Protein AF-A0A7R9DM00-F1 (afdb_monomer_lite)

Secondary structure (DSSP, 8-state):
------------TT---S---S-TTSGGGPPP----STTS-TT--PPP--GGGHHHHHHHHTTPPPP---

Organism: Timema poppense (NCBI:txid170557)

Structure (mmCIF, N/CA/C/O backbone):
data_AF-A0A7R9DM00-F1
#
_entry.id   AF-A0A7R9DM00-F1
#
loop_
_atom_site.group_PDB
_atom_site.id
_atom_site.type_symbol
_atom_site.label_atom_id
_atom_site.label_alt_id
_atom_site.label_comp_id
_atom_site.label_asym_id
_atom_site.label_entity_id
_atom_site.label_seq_id
_atom_site.pdbx_PDB_ins_code
_atom_site.Cartn_x
_atom_site.Cartn_y
_atom_site.Cartn_z
_atom_site.occupancy
_atom_site.B_iso_or_equiv
_atom_site.auth_seq_id
_atom_site.auth_comp_id
_atom_site.auth_asym_id
_atom_site.auth_atom_id
_atom_site.pdbx_PDB_model_num
ATOM 1 N N . MET A 1 1 ? 10.667 -35.118 -26.066 1.00 40.03 1 MET A N 1
ATOM 2 C CA . MET A 1 1 ? 12.115 -34.962 -26.272 1.00 40.03 1 MET A CA 1
ATOM 3 C C . MET A 1 1 ? 12.517 -33.789 -25.417 1.00 40.03 1 MET A C 1
ATOM 5 O O . MET A 1 1 ? 12.150 -32.665 -25.732 1.00 40.03 1 MET A O 1
ATOM 9 N N . GLU A 1 2 ? 13.082 -34.106 -24.257 1.00 46.12 2 GLU A N 1
ATOM 10 C CA . 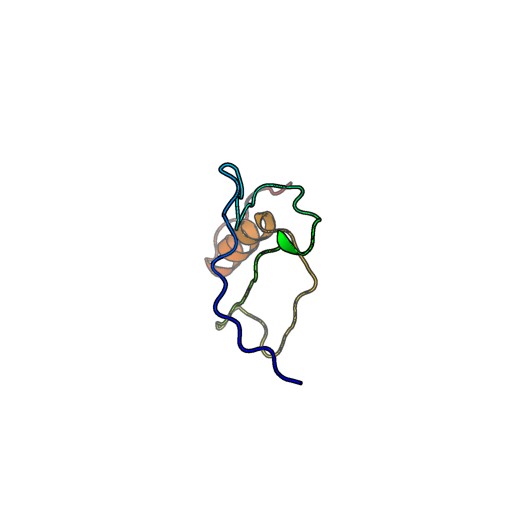GLU A 1 2 ? 13.886 -33.169 -23.481 1.00 46.12 2 GLU A CA 1
ATOM 11 C C . GLU A 1 2 ? 14.990 -32.635 -24.392 1.00 46.12 2 GLU A C 1
ATOM 13 O O . GLU A 1 2 ? 15.629 -33.416 -25.097 1.00 46.12 2 GLU A O 1
ATOM 18 N N . GLU A 1 3 ? 15.205 -31.326 -24.374 1.00 48.38 3 GLU A N 1
ATOM 19 C CA . GLU A 1 3 ? 16.525 -30.786 -24.668 1.00 48.38 3 GLU A CA 1
ATOM 20 C C . GLU A 1 3 ? 17.003 -30.052 -23.424 1.00 48.38 3 GLU A C 1
ATOM 22 O O . GLU A 1 3 ? 16.811 -28.849 -23.239 1.00 48.38 3 GLU A O 1
ATOM 27 N N . ASP A 1 4 ? 17.615 -30.849 -22.551 1.00 56.38 4 ASP A N 1
ATOM 28 C CA . ASP A 1 4 ? 18.627 -30.395 -21.618 1.00 56.38 4 ASP A CA 1
ATOM 29 C C . ASP A 1 4 ? 19.792 -29.835 -22.440 1.00 56.38 4 ASP A C 1
ATOM 31 O O . ASP A 1 4 ? 20.588 -30.567 -23.028 1.00 56.38 4 ASP A O 1
ATOM 35 N N . GLY A 1 5 ? 19.872 -28.513 -22.521 1.00 43.25 5 GLY A N 1
ATOM 36 C CA . GLY A 1 5 ? 20.900 -27.826 -23.287 1.00 43.25 5 GLY A CA 1
ATOM 37 C C . GLY A 1 5 ? 21.370 -26.602 -22.534 1.00 43.25 5 GLY A C 1
ATOM 38 O O . GLY A 1 5 ? 20.812 -25.517 -22.683 1.00 43.25 5 GLY A O 1
ATOM 39 N N . ASN A 1 6 ? 22.409 -26.787 -21.723 1.00 59.06 6 ASN A N 1
ATOM 40 C CA . ASN A 1 6 ? 23.189 -25.731 -21.087 1.00 59.06 6 ASN A CA 1
ATOM 41 C C . ASN A 1 6 ? 23.843 -24.853 -22.178 1.00 59.06 6 ASN A C 1
ATOM 43 O O . ASN A 1 6 ? 25.006 -25.018 -22.530 1.00 59.06 6 ASN A O 1
ATOM 47 N N . GLY A 1 7 ? 23.068 -23.944 -22.765 1.00 45.75 7 GLY A N 1
ATOM 48 C CA . GLY A 1 7 ? 23.526 -22.945 -23.717 1.00 45.75 7 GLY A CA 1
ATOM 49 C C . GLY A 1 7 ? 23.495 -21.590 -23.040 1.00 45.75 7 GLY A C 1
ATOM 50 O O . GLY A 1 7 ? 22.436 -20.968 -22.952 1.00 45.75 7 GLY A O 1
ATOM 51 N N . CYS A 1 8 ? 24.646 -21.130 -22.550 1.00 52.97 8 CYS A N 1
ATOM 52 C CA . CYS A 1 8 ? 24.819 -19.732 -22.177 1.00 52.97 8 CYS A CA 1
ATOM 53 C C . CYS A 1 8 ? 24.612 -18.911 -23.457 1.00 52.97 8 CYS A C 1
ATOM 55 O O . CYS A 1 8 ? 25.510 -18.820 -24.292 1.00 52.97 8 CYS A O 1
ATOM 57 N N . LYS A 1 9 ? 23.380 -18.433 -23.680 1.00 61.62 9 LYS A N 1
ATOM 58 C CA . LYS A 1 9 ? 23.042 -17.593 -24.831 1.00 61.62 9 LYS A CA 1
ATOM 59 C C . LYS A 1 9 ? 23.978 -16.393 -24.790 1.00 61.62 9 LYS A C 1
ATOM 61 O O . LYS A 1 9 ? 24.070 -15.748 -23.748 1.00 61.62 9 LYS A O 1
ATOM 66 N N . GLU A 1 10 ? 24.670 -16.121 -25.895 1.00 62.12 10 GLU A N 1
ATOM 67 C CA . GLU A 1 10 ? 25.507 -14.931 -26.014 1.00 62.12 10 GLU A CA 1
ATOM 68 C C . GLU A 1 10 ? 24.680 -13.706 -25.614 1.00 62.12 10 GLU A C 1
ATOM 70 O O . GLU A 1 10 ? 23.682 -13.355 -26.251 1.00 62.12 10 GLU A O 1
ATOM 75 N N . VAL A 1 11 ? 25.054 -13.099 -24.489 1.00 59.47 11 VAL A N 1
ATOM 76 C CA . VAL A 1 11 ? 24.398 -11.901 -23.986 1.00 59.47 11 VAL A CA 1
ATOM 77 C C . VAL A 1 11 ? 24.805 -10.757 -24.902 1.00 59.47 11 VAL A C 1
ATOM 79 O O . VAL A 1 11 ? 25.962 -10.341 -24.926 1.00 59.47 11 VAL A O 1
ATOM 82 N N . SER A 1 12 ? 23.860 -10.240 -25.691 1.00 62.56 12 SER A N 1
ATOM 83 C CA . SER A 1 12 ? 24.092 -8.969 -26.378 1.00 62.56 12 SER A CA 1
ATOM 84 C C . SER A 1 12 ? 24.490 -7.928 -25.318 1.00 62.56 12 SER A C 1
ATOM 86 O O . SER A 1 12 ? 23.860 -7.923 -24.254 1.00 62.56 12 SER A O 1
ATOM 88 N N . PRO A 1 13 ? 25.463 -7.035 -25.570 1.00 66.94 13 PRO A N 1
ATOM 89 C CA . PRO A 1 13 ? 26.009 -6.118 -24.562 1.00 66.94 13 PRO A CA 1
ATOM 90 C C . PRO A 1 13 ? 24.996 -5.121 -23.956 1.00 66.94 13 PRO A C 1
ATOM 92 O O . PRO A 1 13 ? 25.369 -4.322 -23.103 1.00 66.94 13 PRO A O 1
ATOM 95 N N . ILE A 1 14 ? 23.716 -5.177 -24.352 1.00 66.81 14 ILE A N 1
ATOM 96 C CA . ILE A 1 14 ? 22.609 -4.382 -23.798 1.00 66.81 14 ILE A CA 1
ATOM 97 C C . ILE A 1 14 ? 21.386 -5.266 -23.474 1.00 66.81 14 ILE A C 1
ATOM 99 O O . ILE A 1 14 ? 20.246 -4.900 -23.747 1.00 66.81 14 ILE A O 1
ATOM 103 N N . MET A 1 15 ? 21.574 -6.464 -22.919 1.00 62.91 15 MET A N 1
ATOM 104 C CA . MET A 1 15 ? 20.440 -7.231 -22.389 1.00 62.91 15 MET A CA 1
ATOM 105 C C . MET A 1 15 ? 20.209 -6.855 -20.922 1.00 62.91 15 MET A C 1
ATOM 107 O O . MET A 1 15 ? 20.861 -7.385 -20.025 1.00 62.91 15 MET A O 1
ATOM 111 N N . VAL A 1 16 ? 19.310 -5.896 -20.682 1.00 74.31 16 VAL A N 1
ATOM 112 C CA . VAL A 1 16 ? 18.989 -5.423 -19.329 1.00 74.31 16 VAL A CA 1
ATOM 113 C C . VAL A 1 16 ? 17.761 -6.162 -18.805 1.00 74.31 16 VAL A C 1
ATOM 115 O O . VAL A 1 16 ? 16.656 -6.007 -19.321 1.00 74.31 16 VAL A O 1
ATOM 118 N N . PHE A 1 17 ? 17.962 -6.979 -17.777 1.00 84.19 17 PHE A N 1
ATOM 119 C CA . PHE A 1 17 ? 16.903 -7.723 -17.099 1.00 84.19 17 PHE A CA 1
ATOM 120 C C . PHE A 1 17 ? 16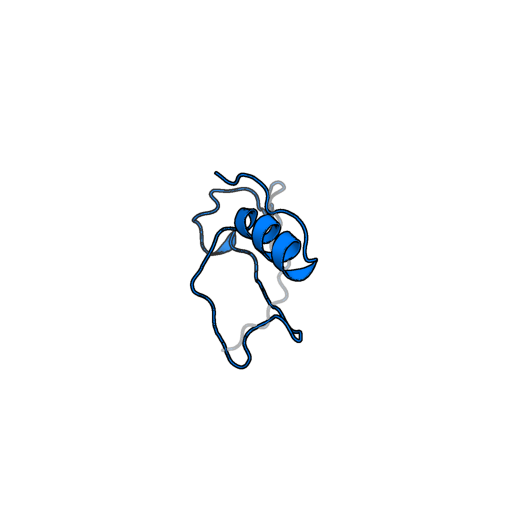.493 -7.035 -15.794 1.00 84.19 17 PHE A C 1
ATOM 122 O O . PHE A 1 17 ? 17.295 -6.340 -15.178 1.00 84.19 17 PHE A O 1
ATOM 129 N N . GLY A 1 18 ? 15.253 -7.268 -15.348 1.00 87.69 18 GLY A N 1
ATOM 130 C CA . GLY A 1 18 ? 14.784 -6.791 -14.040 1.00 87.69 18 GLY A CA 1
ATOM 131 C C . GLY A 1 18 ? 14.537 -5.282 -13.964 1.00 87.69 18 GLY A C 1
ATOM 132 O O . GLY A 1 18 ? 14.723 -4.681 -12.910 1.00 87.69 18 GLY A O 1
ATOM 133 N N . LEU A 1 19 ? 14.142 -4.660 -15.076 1.00 91.44 19 LEU A N 1
ATOM 134 C CA . LEU A 1 19 ? 13.823 -3.236 -15.118 1.00 91.44 19 LEU A CA 1
ATOM 135 C C . LEU A 1 19 ? 12.510 -2.918 -14.391 1.00 91.44 19 LEU A C 1
ATOM 137 O O . LEU A 1 19 ? 11.559 -3.699 -14.410 1.00 91.44 19 LEU A O 1
ATOM 141 N N . HIS A 1 20 ? 12.463 -1.734 -13.789 1.00 93.62 20 HIS A N 1
ATOM 142 C CA . HIS A 1 20 ? 11.303 -1.184 -13.096 1.00 93.62 20 HIS A CA 1
ATOM 143 C C . HIS A 1 20 ? 11.219 0.335 -13.321 1.00 93.62 20 HIS A C 1
ATOM 145 O O . HIS A 1 20 ? 12.164 0.945 -13.817 1.00 93.62 20 HIS A O 1
ATOM 151 N N . GLY A 1 21 ? 10.111 0.962 -12.910 1.00 94.19 21 GLY A N 1
ATOM 152 C CA . GLY A 1 21 ? 9.906 2.416 -13.034 1.00 94.19 21 GLY A CA 1
ATOM 153 C C . GLY A 1 21 ? 9.114 2.852 -14.271 1.00 94.19 21 GLY A C 1
ATOM 154 O O . GLY A 1 21 ? 9.075 4.039 -14.581 1.00 94.19 21 GLY A O 1
ATOM 155 N N . TYR A 1 22 ? 8.488 1.899 -14.963 1.00 94.50 22 TYR A N 1
ATOM 156 C CA . TYR A 1 22 ? 7.505 2.162 -16.013 1.00 94.50 22 TYR A CA 1
ATOM 157 C C . TYR A 1 22 ? 6.161 2.625 -15.423 1.00 94.50 22 TYR A C 1
ATOM 159 O O . TYR A 1 22 ? 6.047 2.858 -14.218 1.00 94.50 22 TYR A O 1
ATOM 167 N N . ASP A 1 23 ? 5.144 2.751 -16.279 1.00 96.88 23 ASP A N 1
ATOM 168 C CA . ASP A 1 23 ? 3.775 3.074 -15.875 1.00 96.88 23 ASP A CA 1
ATOM 169 C C . ASP A 1 23 ? 3.296 2.133 -14.752 1.00 96.88 23 ASP A C 1
ATOM 171 O O . ASP A 1 23 ? 3.385 0.909 -14.846 1.00 96.88 23 ASP A O 1
ATOM 175 N N . ASN A 1 24 ? 2.802 2.713 -13.658 1.00 95.44 24 ASN A N 1
ATOM 176 C CA . ASN A 1 24 ? 2.375 1.977 -12.471 1.00 95.44 24 ASN A CA 1
ATOM 177 C C . ASN A 1 24 ? 1.053 1.217 -12.670 1.00 95.44 24 ASN A C 1
ATOM 179 O O . ASN A 1 24 ? 0.695 0.380 -11.836 1.00 95.44 24 ASN A O 1
ATOM 183 N N . SER A 1 25 ? 0.317 1.499 -13.746 1.00 95.38 25 SER A N 1
ATOM 184 C CA . SER A 1 25 ? -0.872 0.744 -14.132 1.00 95.38 25 SER A CA 1
ATOM 185 C C . SER A 1 25 ? -0.529 -0.654 -14.661 1.00 95.38 25 SER A C 1
ATOM 187 O O . SER A 1 25 ? -1.362 -1.564 -14.540 1.00 95.38 25 SER A O 1
ATOM 189 N N . GLU A 1 26 ? 0.702 -0.861 -15.143 1.00 96.56 26 GLU A N 1
ATOM 190 C CA . GLU A 1 26 ? 1.179 -2.139 -15.669 1.00 96.56 26 GLU A CA 1
ATOM 191 C C . GLU A 1 26 ? 1.221 -3.222 -14.575 1.00 96.56 26 GLU A C 1
ATOM 193 O O . GLU A 1 26 ? 1.789 -3.003 -13.499 1.00 96.56 26 GLU A O 1
ATOM 198 N N . PRO A 1 27 ? 0.648 -4.422 -14.803 1.00 94.81 27 PRO A N 1
ATOM 199 C CA . PRO A 1 27 ? 0.563 -5.467 -13.781 1.00 94.81 27 PRO A CA 1
ATOM 200 C C . PRO A 1 27 ? 1.907 -5.894 -13.177 1.00 94.81 27 PRO A C 1
ATOM 202 O O . PRO A 1 27 ? 1.957 -6.227 -11.996 1.00 94.81 27 PRO A O 1
ATOM 205 N N . ASN A 1 28 ? 2.990 -5.867 -13.956 1.00 95.12 28 ASN A N 1
ATOM 206 C CA . ASN A 1 28 ? 4.337 -6.231 -13.503 1.00 95.12 28 ASN A CA 1
ATOM 207 C C . ASN A 1 28 ? 5.005 -5.156 -12.624 1.00 95.12 28 ASN A C 1
ATOM 209 O O . ASN A 1 28 ? 5.989 -5.465 -11.958 1.00 95.12 28 ASN A O 1
ATOM 213 N N . MET A 1 29 ? 4.475 -3.928 -12.594 1.00 96.94 29 MET A N 1
ATOM 214 C CA . MET A 1 29 ? 4.950 -2.831 -11.741 1.00 96.94 29 MET A CA 1
ATOM 215 C C . MET A 1 29 ? 4.195 -2.745 -10.405 1.00 96.94 29 MET A C 1
ATOM 217 O O . MET A 1 29 ? 4.527 -1.912 -9.561 1.00 96.94 29 MET A O 1
ATOM 221 N N . ARG A 1 30 ? 3.182 -3.594 -10.182 1.00 96.12 30 ARG A N 1
ATOM 222 C CA . ARG A 1 30 ? 2.357 -3.566 -8.966 1.00 96.12 30 ARG A CA 1
ATOM 223 C C . ARG A 1 30 ? 3.051 -4.298 -7.811 1.00 96.12 30 ARG A C 1
ATOM 225 O O . ARG A 1 30 ? 3.346 -5.486 -7.944 1.00 96.12 30 ARG A O 1
ATOM 232 N N . PRO A 1 31 ? 3.279 -3.641 -6.660 1.00 95.31 31 PRO A N 1
ATOM 233 C CA . PRO A 1 31 ? 3.842 -4.303 -5.490 1.00 95.31 31 PRO A CA 1
ATOM 234 C C . PRO A 1 31 ? 2.799 -5.177 -4.777 1.00 95.31 31 PRO A C 1
ATOM 236 O O . PRO A 1 31 ? 1.590 -4.990 -4.924 1.00 95.31 31 PRO A O 1
ATOM 239 N N . PHE A 1 32 ? 3.270 -6.099 -3.935 1.00 95.25 32 PHE A N 1
ATOM 240 C CA . PHE A 1 32 ? 2.410 -6.829 -3.003 1.00 95.25 32 PHE A CA 1
ATOM 241 C C . PHE A 1 32 ? 2.154 -6.020 -1.728 1.00 95.25 32 PHE A C 1
ATOM 243 O O . PHE A 1 32 ? 3.032 -5.311 -1.240 1.00 95.25 32 PHE A O 1
ATOM 250 N N . PHE A 1 33 ? 0.970 -6.198 -1.140 1.00 96.56 33 PHE A N 1
ATOM 251 C CA . PHE A 1 33 ? 0.635 -5.685 0.184 1.00 96.56 33 PHE A CA 1
ATOM 252 C C . PHE A 1 33 ? 0.042 -6.801 1.045 1.00 96.56 33 PHE A C 1
ATOM 254 O O . PHE A 1 33 ? -0.946 -7.430 0.668 1.00 96.56 33 PHE A O 1
ATOM 261 N N . LEU A 1 34 ? 0.643 -7.035 2.212 1.00 97.00 34 LEU A N 1
ATOM 262 C CA . LEU A 1 34 ? 0.157 -7.967 3.225 1.00 97.00 34 LEU A CA 1
ATOM 263 C C . LEU A 1 34 ? 0.122 -7.248 4.573 1.00 97.00 34 LEU A C 1
ATOM 265 O O . LEU A 1 34 ? 1.006 -6.452 4.882 1.00 97.00 34 LEU A O 1
ATOM 269 N N . SER A 1 35 ? -0.895 -7.530 5.384 1.00 95.94 35 SER A N 1
ATOM 270 C CA . SER A 1 35 ? -1.040 -6.922 6.707 1.00 95.94 35 SER A CA 1
ATOM 271 C C . SER A 1 35 ? -1.598 -7.919 7.714 1.00 95.94 35 SER A C 1
ATOM 273 O O . SER A 1 35 ? -2.394 -8.796 7.376 1.00 95.94 35 SER A O 1
ATOM 275 N N . TRP A 1 36 ? -1.157 -7.790 8.961 1.00 97.19 36 TRP A N 1
ATOM 276 C CA . TRP A 1 36 ? -1.594 -8.621 10.074 1.00 97.19 36 TRP A CA 1
ATOM 277 C C . TRP A 1 36 ? -1.489 -7.823 11.369 1.00 97.19 36 TRP A C 1
ATOM 279 O O . TRP A 1 36 ? -0.505 -7.120 11.591 1.00 97.19 36 TRP A O 1
ATOM 289 N N . GLY A 1 37 ? -2.506 -7.919 12.219 1.00 96.69 37 GLY A N 1
ATOM 290 C CA . GLY A 1 37 ? -2.518 -7.239 13.507 1.00 96.69 37 GLY A CA 1
ATOM 291 C C . GLY A 1 37 ? -3.929 -7.014 14.046 1.00 96.69 37 GLY A C 1
ATOM 292 O O . GLY A 1 37 ? -4.909 -7.296 13.354 1.00 96.69 37 GLY A O 1
ATOM 293 N N . PRO A 1 38 ? -4.050 -6.492 15.277 1.00 96.88 38 PRO A N 1
ATOM 294 C CA . PRO A 1 38 ? -5.338 -6.289 15.943 1.00 96.88 38 PRO A CA 1
ATOM 295 C C . PRO A 1 38 ? -6.232 -5.258 15.235 1.00 96.88 38 PRO A C 1
ATOM 297 O O . PRO A 1 38 ? -7.452 -5.388 15.262 1.00 96.88 38 PRO A O 1
ATOM 300 N N . CYS A 1 39 ? -5.637 -4.269 14.562 1.00 96.69 39 CYS A N 1
ATOM 301 C CA . CYS A 1 39 ? -6.354 -3.215 13.835 1.00 96.69 39 CYS A CA 1
ATOM 302 C C . CYS A 1 39 ? -6.708 -3.597 12.383 1.00 96.69 39 CYS A C 1
ATOM 304 O O . CYS A 1 39 ? -7.276 -2.784 11.654 1.00 96.69 39 CYS A O 1
ATOM 306 N N . ILE A 1 40 ? -6.360 -4.811 11.941 1.00 97.06 40 ILE A N 1
ATOM 307 C CA . ILE A 1 40 ? -6.549 -5.294 10.569 1.00 97.06 40 ILE A CA 1
ATOM 308 C C . ILE A 1 40 ? -7.661 -6.349 10.540 1.00 97.06 40 ILE A C 1
ATOM 310 O O . ILE A 1 40 ? -7.761 -7.204 11.421 1.00 97.06 40 ILE A O 1
ATOM 314 N N . LYS A 1 41 ? -8.507 -6.312 9.503 1.00 97.06 41 LYS A N 1
ATOM 315 C CA . LYS A 1 41 ? -9.561 -7.318 9.304 1.00 97.06 41 LYS A CA 1
ATOM 316 C C . LYS A 1 41 ? -8.948 -8.705 9.085 1.00 97.06 41 LYS A C 1
ATOM 318 O O . LYS A 1 41 ? -8.048 -8.873 8.268 1.00 97.06 41 LYS A O 1
ATOM 323 N N . LYS A 1 42 ? -9.485 -9.715 9.771 1.00 97.31 42 LYS A N 1
ATOM 324 C CA . LYS A 1 42 ? -9.106 -11.123 9.571 1.00 97.31 42 LYS A CA 1
ATOM 325 C C . LYS A 1 42 ? -9.778 -11.686 8.315 1.00 97.31 42 LYS A C 1
ATOM 327 O O . LYS A 1 42 ? -10.919 -11.328 8.036 1.00 97.31 42 LYS A O 1
ATOM 332 N N . ASN A 1 43 ? -9.092 -12.587 7.605 1.00 97.12 43 ASN A N 1
ATOM 333 C CA . ASN A 1 43 ? -9.594 -13.281 6.406 1.00 97.12 43 ASN A CA 1
ATOM 334 C C . ASN A 1 43 ? -10.173 -12.334 5.339 1.00 97.12 43 ASN A C 1
ATOM 336 O O . ASN A 1 43 ? -11.203 -12.619 4.733 1.00 97.12 43 ASN A O 1
ATOM 340 N N . TYR A 1 44 ? -9.528 -11.184 5.142 1.00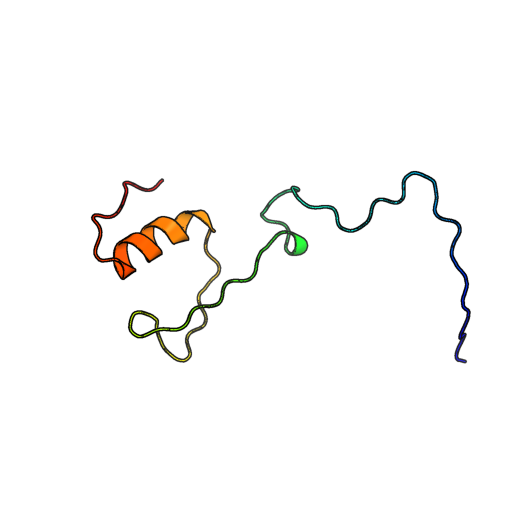 97.31 44 TYR A N 1
ATOM 341 C CA . TYR A 1 44 ? -9.996 -10.148 4.232 1.00 97.31 44 TYR A CA 1
ATOM 342 C C . TYR A 1 44 ? -8.997 -9.920 3.099 1.00 97.31 44 TYR A C 1
ATOM 344 O O . TYR A 1 44 ? -7.806 -9.743 3.346 1.00 97.31 44 TYR A O 1
ATOM 352 N N . VAL A 1 45 ? -9.506 -9.880 1.867 1.00 97.50 45 VAL A N 1
ATOM 353 C CA . VAL A 1 45 ? -8.757 -9.484 0.671 1.00 97.50 45 VAL A CA 1
ATOM 354 C C . VAL A 1 45 ? -9.222 -8.088 0.282 1.00 97.50 45 VAL A C 1
ATOM 356 O O . VAL A 1 45 ? -10.400 -7.876 0.000 1.00 97.50 45 VAL A O 1
ATOM 359 N N . ALA A 1 46 ? -8.306 -7.124 0.309 1.00 95.50 46 ALA A N 1
ATOM 360 C CA . ALA A 1 46 ? -8.608 -5.762 -0.101 1.00 95.50 46 ALA A CA 1
ATOM 361 C C . ALA A 1 46 ? -8.680 -5.657 -1.631 1.00 95.50 46 ALA A C 1
ATOM 363 O O . ALA A 1 46 ? -7.879 -6.273 -2.335 1.00 95.50 46 ALA A O 1
ATOM 364 N N . SER A 1 47 ? -9.600 -4.833 -2.138 1.00 96.44 47 SER A N 1
ATOM 365 C CA . SER A 1 47 ? -9.519 -4.343 -3.517 1.00 96.44 47 SER A CA 1
ATOM 366 C C . SER A 1 47 ? -8.201 -3.584 -3.728 1.00 96.44 47 SER A C 1
ATOM 368 O O . SER A 1 47 ? -7.691 -3.009 -2.762 1.00 96.44 47 SER A O 1
ATOM 370 N N . PRO A 1 48 ? -7.656 -3.537 -4.959 1.00 95.44 48 PRO A N 1
ATOM 371 C CA . PRO A 1 48 ? -6.473 -2.736 -5.257 1.00 95.44 48 PRO A CA 1
ATOM 372 C C . PRO A 1 48 ? -6.637 -1.282 -4.804 1.00 95.44 48 PRO A C 1
ATOM 374 O O . PRO A 1 48 ? -7.705 -0.691 -4.964 1.00 95.44 48 PRO A O 1
ATOM 377 N N . PHE A 1 49 ? -5.569 -0.722 -4.248 1.00 95.44 49 PHE A N 1
ATOM 378 C CA . PHE A 1 49 ? -5.490 0.656 -3.770 1.00 95.44 49 PHE A CA 1
ATOM 379 C C . PHE A 1 49 ? -4.092 1.214 -4.059 1.00 95.44 49 PHE A C 1
ATOM 381 O O . PHE A 1 49 ? -3.190 0.462 -4.443 1.00 95.44 49 PHE A O 1
ATOM 388 N N . ASN A 1 50 ? -3.899 2.52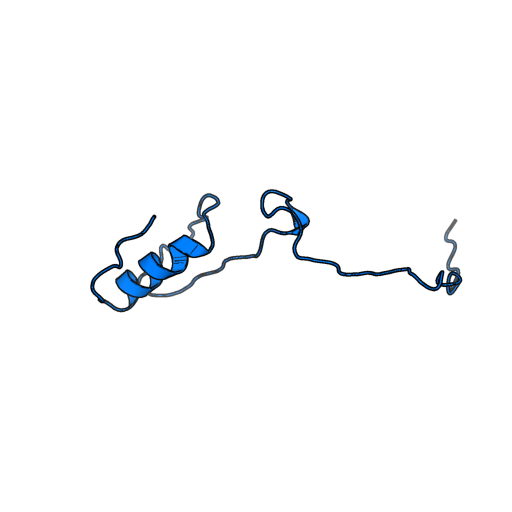3 -3.903 1.00 95.56 50 ASN A N 1
ATOM 389 C CA . ASN A 1 50 ? -2.623 3.152 -4.221 1.00 95.56 50 ASN A CA 1
ATOM 390 C C . ASN A 1 50 ? -1.685 3.121 -3.013 1.00 95.56 50 ASN A C 1
ATOM 392 O O . ASN A 1 50 ? -2.098 3.354 -1.881 1.00 95.56 50 ASN A O 1
ATOM 396 N N . THR A 1 51 ? -0.382 2.945 -3.243 1.00 95.50 51 THR A N 1
ATOM 397 C CA . THR A 1 51 ? 0.623 2.959 -2.162 1.00 95.50 51 THR A CA 1
ATOM 398 C C . THR A 1 51 ? 0.582 4.250 -1.332 1.00 95.50 51 THR A C 1
ATOM 400 O O . THR A 1 51 ? 0.891 4.224 -0.144 1.00 95.50 51 THR A O 1
ATOM 403 N N . ILE A 1 52 ? 0.146 5.373 -1.918 1.00 94.62 52 ILE A N 1
ATOM 404 C CA . ILE A 1 52 ? -0.011 6.650 -1.204 1.00 94.62 52 ILE A CA 1
ATOM 405 C C . ILE A 1 52 ? -1.063 6.600 -0.081 1.00 94.62 52 ILE A C 1
ATOM 407 O O . ILE A 1 52 ? -0.943 7.341 0.894 1.00 94.62 52 ILE A O 1
ATOM 411 N N . ASP A 1 53 ? -2.037 5.686 -0.151 1.00 94.31 53 ASP A N 1
ATOM 412 C CA . ASP A 1 53 ? -3.084 5.524 0.865 1.00 94.31 53 ASP A CA 1
ATOM 413 C C . ASP A 1 53 ? -2.542 4.908 2.167 1.00 94.31 53 ASP A C 1
ATOM 415 O O . ASP A 1 53 ? -3.161 5.022 3.231 1.00 94.31 53 ASP A O 1
ATOM 419 N N . LEU A 1 54 ? -1.356 4.285 2.116 1.00 94.75 54 LEU A N 1
ATOM 420 C CA . LEU A 1 54 ? -0.722 3.671 3.283 1.00 94.75 54 LEU A CA 1
ATOM 421 C C . LEU A 1 54 ? -0.428 4.685 4.384 1.00 94.75 54 LEU A C 1
ATOM 423 O O . LEU A 1 54 ? -0.504 4.339 5.559 1.00 94.75 54 LEU A O 1
ATOM 427 N N . TYR A 1 55 ? -0.145 5.939 4.031 1.00 95.12 55 TYR A N 1
ATOM 428 C CA . TYR A 1 55 ? 0.118 6.964 5.033 1.00 95.12 55 TYR A CA 1
ATOM 429 C C . TYR A 1 55 ? -1.113 7.209 5.919 1.00 95.12 55 TYR A C 1
ATOM 431 O O . TYR A 1 55 ? -1.008 7.137 7.141 1.00 95.12 55 TYR A O 1
ATOM 439 N N . SER A 1 56 ? -2.301 7.355 5.321 1.00 95.44 56 SER A N 1
ATOM 440 C CA . SER A 1 56 ? -3.570 7.447 6.060 1.00 95.44 56 SER A CA 1
ATOM 441 C C . SER A 1 56 ? -3.852 6.201 6.900 1.00 95.44 56 SER A C 1
ATOM 443 O O . SER A 1 56 ? -4.309 6.314 8.041 1.00 95.44 56 SER A O 1
ATOM 445 N N . LEU A 1 57 ? -3.577 5.009 6.356 1.00 94.81 57 LEU A N 1
ATOM 446 C CA . LEU A 1 57 ? -3.736 3.747 7.081 1.00 94.81 57 LEU A CA 1
ATOM 447 C C . LEU A 1 57 ? -2.852 3.714 8.334 1.00 94.81 57 LEU A C 1
ATOM 449 O O . LEU A 1 57 ? -3.343 3.407 9.420 1.00 94.81 57 LEU A O 1
ATOM 453 N N . PHE A 1 58 ? -1.570 4.056 8.203 1.00 95.88 58 PHE A N 1
ATOM 454 C CA . PHE A 1 58 ? -0.626 4.053 9.318 1.00 95.88 58 PHE A CA 1
ATOM 455 C C . PHE A 1 58 ? -0.947 5.132 10.346 1.00 95.88 58 PHE A C 1
ATOM 457 O O . PHE A 1 58 ? -0.932 4.827 11.536 1.00 95.88 58 PHE A O 1
ATOM 464 N N . SER 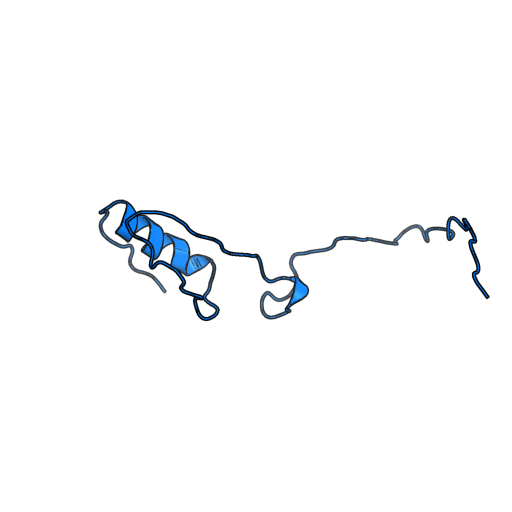A 1 59 ? -1.326 6.344 9.924 1.00 96.06 59 SER A N 1
ATOM 465 C CA . SER A 1 59 ? -1.802 7.381 10.848 1.00 96.06 59 SER A CA 1
ATOM 466 C C . SER A 1 59 ? -2.972 6.877 11.687 1.00 96.06 59 SER A C 1
ATOM 468 O O . SER A 1 59 ? -2.982 7.076 12.896 1.00 96.06 59 SER A O 1
ATOM 470 N N . LYS A 1 60 ? -3.921 6.157 11.077 1.00 94.75 60 LYS A N 1
ATOM 471 C CA . LYS A 1 60 ? -5.061 5.589 11.802 1.00 94.75 60 LYS A CA 1
ATOM 472 C C . LYS A 1 60 ? -4.661 4.471 12.768 1.00 94.75 60 LYS A C 1
ATOM 474 O O . LYS A 1 60 ? -5.213 4.410 13.859 1.00 94.75 60 LYS A O 1
ATOM 479 N N . ILE A 1 61 ? -3.732 3.596 12.382 1.00 96.44 61 ILE A N 1
ATOM 480 C CA . ILE A 1 61 ? -3.229 2.515 13.252 1.00 96.44 61 ILE A CA 1
ATOM 481 C C . ILE A 1 61 ? -2.461 3.081 14.454 1.00 96.44 61 ILE A C 1
ATOM 483 O O . ILE A 1 61 ? -2.561 2.536 15.546 1.00 96.44 61 ILE A O 1
ATOM 487 N N . LEU A 1 62 ? -1.708 4.164 14.250 1.00 96.50 62 LEU A N 1
ATOM 488 C CA . LEU A 1 62 ? -0.897 4.827 15.275 1.00 96.50 62 LEU A CA 1
ATOM 489 C C . LEU A 1 62 ? -1.663 5.895 16.074 1.00 96.50 62 LEU A C 1
ATOM 491 O O . LEU A 1 62 ? -1.048 6.597 16.870 1.00 96.50 62 LEU A O 1
ATOM 495 N N . GLU A 1 63 ? -2.970 6.045 15.843 1.00 96.06 63 GLU A N 1
ATOM 496 C CA . GLU A 1 63 ? -3.824 7.042 16.508 1.00 96.06 63 GLU A CA 1
ATOM 497 C C . GLU A 1 63 ? -3.346 8.499 16.324 1.00 96.06 63 GLU A C 1
ATOM 499 O O . GLU A 1 63 ? -3.508 9.357 17.190 1.00 96.06 63 GLU A O 1
ATOM 504 N N . LEU A 1 64 ? -2.773 8.799 15.157 1.00 95.88 64 LEU A N 1
ATOM 505 C CA . LEU A 1 64 ? -2.344 10.141 14.769 1.00 95.88 64 LEU A CA 1
ATOM 506 C C . LEU A 1 64 ? -3.452 10.877 14.012 1.00 95.88 64 LEU A C 1
ATOM 508 O O . LEU A 1 64 ? -4.272 10.266 13.322 1.00 95.88 64 LEU A O 1
ATOM 512 N N . THR A 1 65 ? -3.423 12.211 14.062 1.00 93.38 65 THR A N 1
ATOM 513 C CA . THR A 1 65 ? -4.267 13.045 13.198 1.00 93.38 65 THR A CA 1
ATOM 514 C C . THR A 1 65 ? -3.976 12.717 11.732 1.00 93.38 65 THR A C 1
ATOM 516 O O . THR A 1 65 ? -2.828 12.869 11.300 1.00 93.38 65 THR A O 1
ATOM 519 N N . PRO A 1 66 ? -4.980 12.279 10.950 1.00 84.44 66 PRO A N 1
ATOM 520 C CA . PRO A 1 66 ? -4.757 11.931 9.561 1.00 84.44 66 PRO A CA 1
ATOM 521 C C . PRO A 1 66 ? -4.288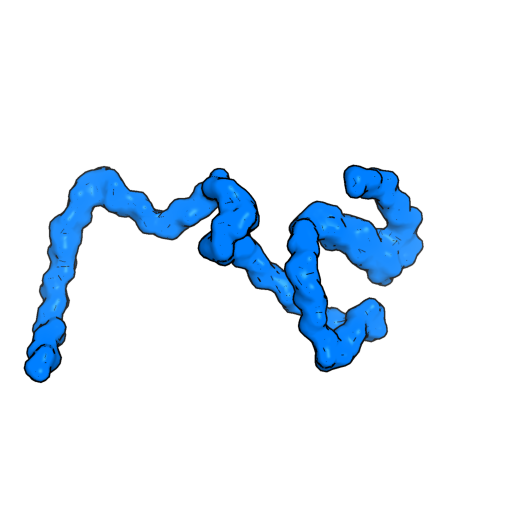 13.145 8.752 1.00 84.44 66 PRO A C 1
ATOM 523 O O . PRO A 1 66 ? -4.784 14.259 8.949 1.00 84.44 66 PRO A O 1
ATOM 526 N N . PRO A 1 67 ? -3.357 12.941 7.817 1.00 82.00 67 PRO A N 1
ATOM 527 C CA . PRO A 1 67 ? -2.951 13.981 6.887 1.00 82.00 67 PRO A CA 1
ATOM 528 C C . PRO A 1 67 ? -4.114 14.376 5.975 1.00 82.00 67 PRO A C 1
ATOM 530 O O . PRO A 1 67 ? -4.979 13.560 5.643 1.00 82.00 67 PRO A O 1
ATOM 533 N N . LYS A 1 68 ? -4.092 15.617 5.482 1.00 82.94 68 LYS A N 1
ATOM 534 C CA . LYS A 1 68 ? -4.887 15.960 4.304 1.00 82.94 68 LYS A CA 1
ATOM 535 C C . LYS A 1 68 ? -4.286 15.207 3.116 1.00 82.94 68 LYS A C 1
ATOM 537 O O . LYS A 1 68 ? -3.157 15.485 2.723 1.00 82.94 68 LYS A O 1
ATOM 542 N N . THR A 1 69 ? -5.017 14.223 2.612 1.00 79.44 69 THR A N 1
ATOM 543 C CA . THR A 1 69 ? -4.628 13.430 1.441 1.00 79.44 69 THR A CA 1
ATOM 544 C C . THR A 1 69 ? -5.196 14.027 0.154 1.00 79.44 69 THR A C 1
ATOM 546 O O . THR A 1 69 ? -6.005 14.958 0.215 1.00 79.44 69 THR A O 1
ATOM 549 N N . ASN A 1 70 ? -4.673 13.558 -0.985 1.00 62.09 70 ASN A N 1
ATOM 550 C CA . ASN A 1 70 ? -4.999 14.040 -2.333 1.00 62.09 70 ASN A CA 1
ATOM 551 C C . ASN A 1 70 ? -6.348 13.523 -2.833 1.00 62.09 70 ASN A C 1
ATOM 553 O O . ASN A 1 70 ? -6.711 12.388 -2.454 1.00 62.09 70 ASN A O 1
#

pLDDT: mean 85.3, std 17.0, range [40.03, 97.5]

Foldseek 3Di:
DDDPDPDPDPDDPPPDPDDEDPDCVDPVNDDDDDDDDPVDDPPDDDDDDDPQCVQQVVCVVVVHDGDPDD

InterPro domains:
  IPR017850 Alkaline-phosphatase-like, core domain superfamily [G3DSA:3.40.720.10] (3-70)
  IPR017850 Alkaline-phosphatase-like, core domain superfamily [SSF53649] (12-62)

Radius of gyration: 20.86 Å; chains: 1; bounding box: 36×51×43 Å

Sequence (70 aa):
MEEDGNGCKEVSPIMVFGLHGYDNSEPNMRPFFLSWGPCIKKNYVASPFNTIDLYSLFSKILELTPPKTN